Protein AF-A0A5N6V0H0-F1 (afdb_monomer_lite)

pLDDT: mean 79.61, std 14.62, range [39.56, 95.94]

InterPro domains:
  IPR024775 Hercynine oxygenase, DinB-like domain [PF12867] (14-114)
  IPR051128 EgtD Methyltransferase [PTHR43397] (12-143)

Secondary stru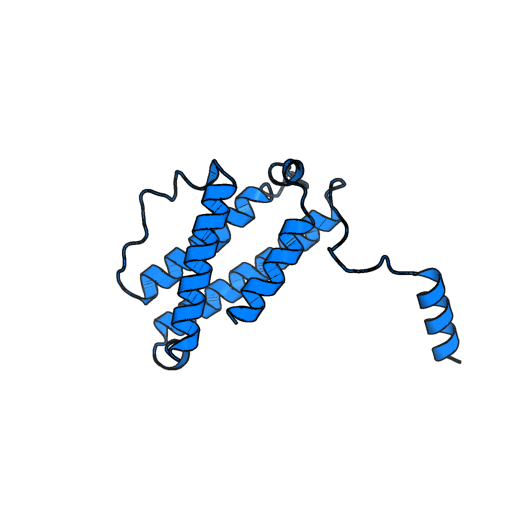cture (DSSP, 8-state):
-HHHHHHHHHHHHHTS-TTGGG--SSTTS--HHHHHHHHHHHHHHHHHHHS--S---TTSTTTTTS-HHHHHHHHHHHHHHHHHHHHTTHHHH-HHHHHHHHHHHHHHHHHHHHHHHHHHH-SS-PPPTTPPPP-HHHHHHHHHHH--

Radius of gyration: 18.74 Å; chains: 1; bounding box: 40×35×59 Å

Foldseek 3Di:
DLVVVVVVPVQLVVFFDPVQQCDDLDPVDGGNLVVLQVLLVLLLVLQCVLPPHPDPPPVCNVPCSPDPVSSVVSSVVSSVVLVVCVVVVVLVVGVSNVVSNVVSVVVVVVVVVVSVVSQVRDPRTHDGPPDDDDPVVVVVVVVVVVVD

Sequence (148 aa):
MAQALGSMESSNVEMFPKEALREQPNTLRNPVIFYLGHIPIFEDIHLARATKPLQPNRRIINKFLKELSDTLDFREKVCARIAALSQMQKPWQDRLIGRALWIGFEHEGLHLEIFLWMTLMSPNILPPPDIPRPDFIRMAEQAVRNLY

Structure (mmCIF, N/CA/C/O backbone):
data_AF-A0A5N6V0H0-F1
#
_entry.id   AF-A0A5N6V0H0-F1
#
loop_
_atom_site.group_PDB
_atom_site.id
_atom_site.type_symbol
_atom_site.label_atom_id
_atom_site.label_alt_id
_atom_site.label_comp_id
_atom_site.label_asym_id
_atom_site.label_entity_id
_atom_site.label_seq_id
_atom_site.pdbx_PDB_ins_code
_atom_site.Cartn_x
_atom_site.Cartn_y
_atom_site.Cartn_z
_atom_site.occupancy
_atom_site.B_iso_or_equiv
_atom_site.auth_seq_id
_atom_site.auth_comp_id
_atom_site.auth_asym_id
_atom_site.auth_atom_id
_atom_site.pdbx_PDB_model_num
ATOM 1 N N . MET A 1 1 ? -11.340 -8.530 1.992 1.00 44.69 1 MET A N 1
ATOM 2 C CA . MET A 1 1 ? -10.639 -7.230 1.928 1.00 44.69 1 MET A CA 1
ATOM 3 C C . MET A 1 1 ? -9.242 -7.339 2.521 1.00 44.69 1 MET A C 1
ATOM 5 O O . MET A 1 1 ? -8.320 -7.396 1.736 1.00 44.69 1 MET A O 1
ATOM 9 N N . ALA A 1 2 ? -9.067 -7.531 3.836 1.00 39.56 2 ALA A N 1
ATOM 10 C CA . ALA A 1 2 ? -7.737 -7.644 4.464 1.00 39.56 2 ALA A CA 1
ATOM 11 C C . ALA A 1 2 ? -6.785 -8.681 3.821 1.00 39.56 2 ALA A C 1
ATOM 13 O O . ALA A 1 2 ? -5.609 -8.403 3.635 1.00 39.56 2 ALA A O 1
ATOM 14 N N . GLN A 1 3 ? -7.301 -9.851 3.429 1.00 42.88 3 GLN A N 1
ATOM 15 C CA . GLN A 1 3 ? -6.506 -10.894 2.764 1.00 42.88 3 GLN A CA 1
ATOM 16 C C . GLN A 1 3 ? -6.113 -10.531 1.318 1.00 42.88 3 GLN A C 1
ATOM 18 O O . GLN A 1 3 ? -5.061 -10.952 0.862 1.00 42.88 3 GLN A O 1
ATOM 23 N N . ALA A 1 4 ? -6.932 -9.727 0.626 1.00 44.75 4 ALA A N 1
ATOM 24 C CA . ALA A 1 4 ? -6.649 -9.238 -0.727 1.00 44.75 4 ALA A CA 1
ATOM 25 C C . ALA A 1 4 ? -5.669 -8.051 -0.710 1.00 44.75 4 ALA A C 1
ATOM 27 O O . ALA A 1 4 ? -4.792 -7.984 -1.563 1.00 44.75 4 ALA A O 1
ATOM 28 N N . LEU A 1 5 ? -5.785 -7.172 0.295 1.00 45.81 5 LEU A N 1
ATOM 29 C CA . LEU A 1 5 ? -4.850 -6.067 0.535 1.00 45.81 5 LEU A CA 1
ATOM 30 C C . LEU A 1 5 ? -3.454 -6.608 0.886 1.00 45.81 5 LEU A C 1
ATOM 32 O O . LEU A 1 5 ? -2.471 -6.242 0.259 1.00 45.81 5 LEU A O 1
ATOM 36 N N . GLY A 1 6 ? -3.371 -7.596 1.786 1.00 48.94 6 GLY A N 1
ATOM 37 C CA . GLY A 1 6 ? -2.091 -8.219 2.144 1.00 48.94 6 GLY A CA 1
ATOM 38 C C . GLY A 1 6 ? -1.389 -8.952 0.990 1.00 48.94 6 GLY A C 1
ATOM 39 O O . GLY A 1 6 ? -0.164 -8.935 0.928 1.00 48.94 6 GLY A O 1
ATOM 40 N N . SER A 1 7 ? -2.134 -9.577 0.065 1.00 47.12 7 SER A N 1
ATOM 41 C CA . SER A 1 7 ? -1.554 -10.332 -1.060 1.00 47.12 7 SER A CA 1
ATOM 42 C C . SER A 1 7 ? -1.151 -9.472 -2.260 1.00 47.12 7 SER A C 1
ATOM 44 O O . SER A 1 7 ? -0.223 -9.832 -2.972 1.00 47.12 7 SER A O 1
ATOM 46 N N . MET A 1 8 ? -1.848 -8.359 -2.518 1.00 46.78 8 MET A N 1
ATOM 47 C CA . MET A 1 8 ? -1.525 -7.460 -3.642 1.00 46.78 8 MET A CA 1
ATOM 48 C C . MET A 1 8 ? -0.223 -6.683 -3.422 1.00 46.78 8 MET A C 1
ATOM 50 O O . MET A 1 8 ? 0.375 -6.162 -4.360 1.00 46.78 8 MET A O 1
ATOM 54 N N . GLU A 1 9 ? 0.210 -6.580 -2.173 1.00 54.69 9 GLU A N 1
ATOM 55 C CA . GLU A 1 9 ? 1.167 -5.573 -1.746 1.00 54.69 9 GLU A CA 1
ATOM 56 C C . GLU A 1 9 ? 2.552 -6.177 -1.425 1.00 54.69 9 GLU A C 1
ATOM 58 O O . GLU A 1 9 ? 3.535 -5.440 -1.355 1.00 54.69 9 GLU A O 1
ATOM 63 N N . SER A 1 10 ? 2.668 -7.506 -1.280 1.00 55.84 10 SER A N 1
ATOM 64 C CA . SER A 1 10 ? 3.963 -8.211 -1.243 1.00 55.84 10 SER A CA 1
ATOM 65 C C . SER A 1 10 ? 4.591 -8.292 -2.636 1.00 55.84 10 SER A C 1
ATOM 67 O O . SER A 1 10 ? 5.742 -7.908 -2.819 1.00 55.84 10 SER A O 1
ATOM 69 N N . SER A 1 11 ? 3.802 -8.664 -3.649 1.00 55.19 11 SER A N 1
ATOM 70 C CA . SER A 1 11 ? 4.281 -8.824 -5.027 1.00 55.19 11 SER A CA 1
ATOM 71 C C . SER A 1 11 ? 4.745 -7.510 -5.658 1.00 55.19 11 SER A C 1
ATOM 73 O O . SER A 1 11 ? 5.727 -7.490 -6.394 1.00 55.19 11 SER A O 1
ATOM 75 N N . ASN A 1 12 ? 4.063 -6.396 -5.362 1.00 59.91 12 ASN A N 1
ATOM 76 C CA . ASN A 1 12 ? 4.400 -5.096 -5.943 1.00 59.91 12 ASN A CA 1
ATOM 77 C C . ASN A 1 12 ? 5.682 -4.513 -5.346 1.00 59.91 12 ASN A C 1
ATOM 79 O O . ASN A 1 12 ? 6.479 -3.952 -6.086 1.00 59.91 12 ASN A O 1
ATOM 83 N N . VAL A 1 13 ? 5.913 -4.658 -4.035 1.00 65.44 13 VAL A N 1
ATOM 84 C CA . VAL A 1 13 ? 7.148 -4.167 -3.394 1.00 65.44 13 VAL A CA 1
ATOM 85 C C . VAL A 1 13 ? 8.362 -4.975 -3.844 1.00 65.44 13 VAL A C 1
ATOM 87 O O . VAL A 1 13 ? 9.436 -4.407 -4.012 1.00 65.44 13 VAL A O 1
ATOM 90 N N . GLU A 1 14 ? 8.193 -6.271 -4.101 1.00 77.06 14 GLU A N 1
ATOM 91 C CA . GLU A 1 14 ? 9.268 -7.143 -4.587 1.00 77.06 14 GLU A CA 1
ATOM 92 C C . GLU A 1 14 ? 9.755 -6.776 -5.998 1.00 77.06 14 GLU A C 1
ATOM 94 O O . GLU A 1 14 ? 10.922 -7.001 -6.320 1.00 77.06 14 GLU A O 1
ATOM 99 N N . MET A 1 15 ? 8.911 -6.134 -6.814 1.00 85.50 15 MET A N 1
ATOM 100 C CA . MET A 1 15 ? 9.308 -5.613 -8.128 1.00 85.50 15 MET A CA 1
ATOM 101 C C . MET A 1 15 ? 10.210 -4.372 -8.049 1.00 85.50 15 MET A C 1
ATOM 103 O O . MET A 1 15 ? 10.880 -4.052 -9.031 1.00 85.50 15 MET A O 1
ATOM 107 N N . PHE A 1 16 ? 10.249 -3.665 -6.913 1.00 86.44 16 PHE A N 1
ATOM 108 C CA . PHE A 1 16 ? 11.093 -2.484 -6.724 1.00 86.44 16 PHE A CA 1
ATOM 109 C C . PHE A 1 16 ? 12.354 -2.844 -5.920 1.00 86.44 16 PHE A C 1
ATOM 111 O O . PHE A 1 16 ? 12.268 -3.055 -4.706 1.00 86.44 16 PHE A O 1
ATOM 118 N N . PRO A 1 17 ? 13.552 -2.851 -6.542 1.00 87.12 17 PRO A N 1
ATOM 119 C CA . PRO A 1 17 ? 14.815 -2.932 -5.813 1.00 87.12 17 PRO A CA 1
ATOM 120 C C . PRO A 1 17 ? 14.895 -1.877 -4.705 1.00 87.12 17 PRO A C 1
ATOM 122 O O . PRO A 1 17 ? 14.376 -0.766 -4.848 1.00 87.12 17 PRO A O 1
ATOM 125 N N . LYS A 1 18 ? 15.592 -2.184 -3.605 1.00 83.19 18 LYS A N 1
ATOM 126 C CA . LYS A 1 18 ? 15.698 -1.275 -2.446 1.00 83.19 18 LYS A CA 1
ATOM 127 C C . LYS A 1 18 ? 16.291 0.083 -2.823 1.00 83.19 18 LYS A C 1
ATOM 129 O O . LYS A 1 18 ? 15.936 1.103 -2.231 1.00 83.19 18 LYS A O 1
ATOM 134 N N . GLU A 1 19 ? 17.180 0.082 -3.803 1.00 83.81 19 GLU A N 1
ATOM 135 C CA . GLU A 1 19 ? 17.852 1.246 -4.364 1.00 83.81 19 GLU A CA 1
ATOM 136 C C . GLU A 1 19 ? 16.858 2.115 -5.154 1.00 83.81 19 GLU A C 1
ATOM 138 O O . GLU A 1 19 ? 16.837 3.334 -4.984 1.00 83.81 19 GLU A O 1
ATOM 143 N N . ALA A 1 20 ? 15.949 1.479 -5.903 1.00 86.38 20 ALA A N 1
ATOM 144 C CA . ALA A 1 20 ? 14.918 2.134 -6.707 1.00 86.38 20 ALA A CA 1
ATOM 145 C C . ALA A 1 20 ? 13.798 2.771 -5.864 1.00 86.38 20 ALA A C 1
ATOM 147 O O . ALA A 1 20 ? 13.094 3.665 -6.333 1.00 86.38 20 ALA A O 1
ATOM 148 N N . LEU A 1 21 ? 13.641 2.381 -4.592 1.00 85.75 21 LEU A N 1
ATOM 149 C CA . LEU A 1 21 ? 12.590 2.920 -3.717 1.00 85.75 21 LEU A CA 1
ATOM 150 C C . LEU A 1 21 ? 12.688 4.436 -3.496 1.00 85.75 21 LEU A C 1
ATOM 152 O O . LEU A 1 21 ? 11.685 5.089 -3.201 1.00 85.75 21 LEU A O 1
ATOM 156 N N . ARG A 1 22 ? 13.898 4.996 -3.594 1.00 86.88 22 ARG A N 1
ATOM 157 C CA . ARG A 1 22 ? 14.158 6.435 -3.422 1.00 86.88 22 ARG A CA 1
ATOM 158 C C . ARG A 1 22 ? 14.241 7.189 -4.745 1.00 86.88 22 ARG A C 1
ATOM 160 O O . ARG A 1 22 ? 14.311 8.416 -4.729 1.00 86.88 22 ARG A O 1
ATOM 167 N N . GLU A 1 23 ? 14.219 6.475 -5.862 1.00 85.06 23 GLU A N 1
ATOM 168 C CA . GLU A 1 23 ? 14.211 7.080 -7.184 1.00 85.06 23 GLU A CA 1
ATOM 169 C C . GLU A 1 23 ? 12.841 7.697 -7.469 1.00 85.06 23 GLU A C 1
ATOM 171 O O . GLU A 1 23 ? 11.809 7.259 -6.954 1.00 85.06 23 GLU A O 1
ATOM 176 N N . GLN A 1 24 ? 12.840 8.739 -8.296 1.00 84.69 24 GLN A N 1
ATOM 177 C CA . GLN A 1 24 ? 11.628 9.318 -8.863 1.00 84.69 24 GLN A CA 1
ATOM 178 C C . GLN A 1 24 ? 11.581 8.933 -10.342 1.00 84.69 24 GLN A C 1
ATOM 180 O O . GLN A 1 24 ? 12.232 9.595 -11.150 1.00 84.69 24 GLN A O 1
ATOM 185 N N . PRO A 1 25 ? 10.818 7.888 -10.719 1.00 77.81 25 PRO A N 1
ATOM 186 C CA . PRO A 1 25 ? 10.701 7.465 -12.118 1.00 77.81 25 PRO A CA 1
ATOM 187 C C . PRO A 1 25 ? 10.145 8.563 -13.038 1.00 77.81 25 PRO A C 1
ATOM 189 O O . PRO A 1 25 ? 10.340 8.536 -14.247 1.00 77.81 25 PRO A O 1
ATOM 192 N N . ASN A 1 26 ? 9.439 9.537 -12.457 1.00 78.19 26 ASN A N 1
ATOM 193 C CA . ASN A 1 26 ? 8.910 10.720 -13.117 1.00 78.19 26 ASN A CA 1
ATOM 194 C C . ASN A 1 26 ? 9.037 11.911 -12.156 1.00 78.19 26 ASN A C 1
ATOM 196 O O . ASN A 1 26 ? 8.643 11.805 -10.997 1.00 78.19 26 ASN A O 1
ATOM 200 N N . THR A 1 27 ? 9.516 13.057 -12.644 1.00 80.50 27 THR A N 1
ATOM 201 C CA . THR A 1 27 ? 9.677 14.295 -11.859 1.00 80.50 27 THR A CA 1
ATOM 202 C C . THR A 1 27 ? 8.357 14.877 -11.340 1.00 80.50 27 THR A C 1
ATOM 204 O O . THR A 1 27 ? 8.358 15.685 -10.416 1.00 80.50 27 THR A O 1
ATOM 207 N N . LEU A 1 28 ? 7.217 14.466 -11.903 1.00 85.75 28 LEU A N 1
ATOM 208 C CA . LEU A 1 28 ? 5.876 14.849 -11.450 1.00 85.75 28 LEU A CA 1
ATOM 209 C C . LEU A 1 28 ? 5.319 13.930 -10.350 1.00 85.75 28 LEU A C 1
ATOM 211 O O . LEU A 1 28 ? 4.130 14.023 -10.021 1.00 85.75 28 LEU A O 1
ATOM 215 N N . ARG A 1 29 ? 6.108 12.979 -9.839 1.00 86.06 29 ARG A N 1
ATOM 216 C CA . ARG A 1 29 ? 5.682 12.004 -8.829 1.00 86.06 29 ARG A CA 1
ATOM 217 C C . ARG A 1 29 ? 6.683 11.938 -7.683 1.00 86.06 29 ARG A C 1
ATOM 219 O O . ARG A 1 29 ? 7.872 12.185 -7.848 1.00 86.06 29 ARG A O 1
ATOM 226 N N . ASN A 1 30 ? 6.174 11.584 -6.508 1.00 89.31 30 ASN A N 1
ATOM 227 C CA . ASN A 1 30 ? 7.022 11.305 -5.356 1.00 89.31 30 ASN A CA 1
ATOM 228 C C . ASN A 1 30 ? 7.807 9.991 -5.581 1.00 89.31 30 ASN A C 1
ATOM 230 O O . ASN A 1 30 ? 7.445 9.203 -6.456 1.00 89.31 30 ASN A O 1
ATOM 234 N N . PRO A 1 31 ? 8.877 9.723 -4.816 1.00 88.19 31 PRO A N 1
ATOM 235 C CA . PRO A 1 31 ? 9.560 8.432 -4.872 1.00 88.19 31 PRO A CA 1
ATOM 236 C C . PRO A 1 31 ? 8.688 7.313 -4.287 1.00 88.19 31 PRO A C 1
ATOM 238 O O . PRO A 1 31 ? 7.840 7.572 -3.434 1.00 88.19 31 PRO A O 1
ATOM 241 N N . VAL A 1 32 ? 8.920 6.061 -4.686 1.00 85.69 32 VAL A N 1
ATOM 242 C CA . VAL A 1 32 ? 8.117 4.891 -4.257 1.00 85.69 32 VAL A CA 1
ATOM 243 C C . VAL A 1 32 ? 8.012 4.791 -2.728 1.00 85.69 32 VAL A C 1
ATOM 245 O O . VAL A 1 32 ? 6.935 4.533 -2.195 1.00 85.69 32 VAL A O 1
ATOM 248 N N . ILE A 1 33 ? 9.094 5.080 -1.996 1.00 85.12 33 ILE A N 1
ATOM 249 C CA . ILE A 1 33 ? 9.127 5.045 -0.524 1.00 85.12 33 ILE A CA 1
ATOM 250 C C . ILE A 1 33 ? 8.121 6.004 0.131 1.00 85.12 33 ILE A C 1
ATOM 252 O O . ILE A 1 33 ? 7.592 5.704 1.199 1.00 85.12 33 ILE A O 1
ATOM 256 N N . PHE A 1 34 ? 7.807 7.134 -0.512 1.00 87.38 34 PHE A N 1
ATOM 257 C CA . PHE A 1 34 ? 6.743 8.024 -0.044 1.00 87.38 34 PHE A CA 1
ATOM 258 C C . PHE A 1 34 ? 5.399 7.297 -0.070 1.00 87.38 34 PHE A C 1
ATOM 260 O O . PHE A 1 34 ? 4.608 7.406 0.871 1.00 87.38 34 PHE A O 1
ATOM 267 N N . TYR A 1 35 ? 5.162 6.523 -1.133 1.00 86.94 35 TYR A N 1
ATOM 268 C CA . TYR A 1 35 ? 3.911 5.811 -1.317 1.00 86.94 35 TYR A CA 1
ATOM 269 C C . TYR A 1 35 ? 3.700 4.746 -0.235 1.00 86.94 35 TYR A C 1
ATOM 271 O O . TYR A 1 35 ? 2.662 4.743 0.423 1.00 86.94 35 TYR A O 1
ATOM 279 N N . LEU A 1 36 ? 4.749 3.979 0.067 1.00 85.25 36 LEU A N 1
ATOM 280 C CA . LEU A 1 36 ? 4.753 2.979 1.143 1.00 85.25 36 LEU A CA 1
ATOM 281 C C . LEU A 1 36 ? 4.453 3.560 2.533 1.00 85.25 36 LEU A C 1
ATOM 283 O O . LEU A 1 36 ? 3.892 2.867 3.374 1.00 85.25 36 LEU A O 1
ATOM 287 N N . GLY A 1 37 ? 4.826 4.817 2.788 1.00 83.75 37 GLY A N 1
ATOM 288 C CA . GLY A 1 37 ? 4.567 5.479 4.066 1.00 83.75 37 GLY A CA 1
ATOM 289 C C . GLY A 1 37 ? 3.198 6.153 4.149 1.00 83.75 37 GLY A C 1
ATOM 290 O O . GLY A 1 37 ? 2.500 6.025 5.154 1.00 83.75 37 GLY A O 1
ATOM 291 N N . HIS A 1 38 ? 2.791 6.899 3.121 1.00 86.44 38 HIS A N 1
ATOM 292 C CA . HIS A 1 38 ? 1.578 7.716 3.222 1.00 86.44 38 HIS A CA 1
ATOM 293 C C . HIS A 1 38 ? 0.272 6.902 3.145 1.00 86.44 38 HIS A C 1
ATOM 295 O O . HIS A 1 38 ? -0.705 7.327 3.760 1.00 86.44 38 HIS A O 1
ATOM 301 N N . ILE A 1 39 ? 0.246 5.751 2.453 1.00 89.56 39 ILE A N 1
ATOM 302 C CA . ILE A 1 39 ? -0.934 4.866 2.387 1.00 89.56 39 ILE A CA 1
ATOM 303 C C . ILE A 1 39 ? -1.325 4.388 3.790 1.00 89.56 39 ILE A C 1
ATOM 305 O O . ILE A 1 39 ? -2.413 4.755 4.239 1.00 89.56 39 ILE A O 1
ATOM 309 N N . PRO A 1 40 ? -0.456 3.689 4.550 1.00 87.31 40 PRO A N 1
ATOM 310 C CA . PRO A 1 40 ? -0.829 3.218 5.881 1.00 87.31 40 PRO A CA 1
ATOM 311 C C . PRO A 1 40 ? -1.094 4.373 6.858 1.00 87.31 40 PRO A C 1
ATOM 313 O O . PRO A 1 40 ? -1.907 4.235 7.769 1.00 87.31 40 PRO A O 1
ATOM 316 N N . ILE A 1 41 ? -0.466 5.545 6.676 1.00 87.25 41 ILE A N 1
ATOM 317 C CA . ILE A 1 41 ? -0.786 6.743 7.475 1.00 87.25 41 ILE A CA 1
ATOM 318 C C . ILE A 1 41 ? -2.214 7.221 7.194 1.00 87.25 41 ILE A C 1
ATOM 320 O O . ILE A 1 41 ? -2.948 7.544 8.131 1.00 87.25 41 ILE A O 1
ATOM 324 N N . PHE A 1 42 ? -2.612 7.289 5.922 1.00 90.25 42 PHE A N 1
ATOM 325 C CA . PHE A 1 42 ? -3.963 7.673 5.525 1.00 90.25 42 PHE A CA 1
ATOM 326 C C . PHE A 1 42 ? -4.992 6.725 6.148 1.00 90.25 42 PHE A C 1
ATOM 328 O O . PHE A 1 42 ? -5.924 7.173 6.825 1.00 90.25 42 PHE A O 1
ATOM 335 N N . GLU A 1 43 ? -4.778 5.420 6.000 1.00 90.25 43 GLU A N 1
ATOM 336 C CA . GLU A 1 43 ? -5.638 4.394 6.582 1.00 90.25 43 GLU A CA 1
ATOM 337 C C . GLU A 1 43 ? -5.723 4.508 8.108 1.00 90.25 43 GLU A C 1
ATOM 339 O O . GLU A 1 43 ? -6.826 4.570 8.659 1.00 90.25 43 GLU A O 1
ATOM 344 N N . ASP A 1 44 ? -4.587 4.618 8.806 1.00 88.12 44 ASP A N 1
ATOM 345 C CA . ASP A 1 44 ? -4.562 4.732 10.267 1.00 88.12 44 ASP A CA 1
ATOM 346 C C . ASP A 1 44 ? -5.327 5.964 10.763 1.00 88.12 44 ASP A C 1
ATOM 348 O O . ASP A 1 44 ? -6.094 5.866 11.726 1.00 88.12 44 ASP A O 1
ATOM 352 N N . ILE A 1 45 ? -5.200 7.111 10.082 1.00 87.81 45 ILE A N 1
ATOM 353 C CA . ILE A 1 45 ? -5.944 8.335 10.411 1.00 87.81 45 ILE A CA 1
ATOM 354 C C . ILE A 1 45 ? -7.453 8.104 10.284 1.00 87.81 45 ILE A C 1
ATOM 356 O O . ILE A 1 45 ? -8.216 8.490 11.180 1.00 87.81 45 ILE A O 1
ATOM 360 N N . HIS A 1 46 ? -7.902 7.492 9.188 1.00 90.38 46 HIS A N 1
ATOM 361 C CA . HIS A 1 46 ? -9.322 7.232 8.958 1.00 90.38 46 HIS A CA 1
ATOM 362 C C . HIS A 1 46 ? -9.884 6.215 9.958 1.00 90.38 46 HIS A C 1
ATOM 364 O O . HIS A 1 46 ? -10.954 6.443 10.532 1.00 90.38 46 HIS A O 1
ATOM 370 N N . LEU A 1 47 ? -9.131 5.159 10.267 1.00 88.12 47 LEU A N 1
ATOM 371 C CA . LEU A 1 47 ? -9.497 4.177 11.284 1.00 88.12 47 LEU A CA 1
ATOM 372 C C . LEU A 1 47 ? -9.519 4.789 12.689 1.00 88.12 47 LEU A C 1
ATOM 374 O O . LEU A 1 47 ? -10.464 4.571 13.443 1.00 88.12 47 LEU A O 1
ATOM 378 N N . ALA A 1 48 ? -8.514 5.586 13.065 1.00 87.38 48 ALA A N 1
ATOM 379 C CA . ALA A 1 48 ? -8.450 6.267 14.362 1.00 87.38 48 ALA A CA 1
ATOM 380 C C . ALA A 1 48 ? -9.650 7.195 14.585 1.00 87.38 48 ALA A C 1
ATOM 382 O O . ALA A 1 48 ? -10.210 7.228 15.684 1.00 87.38 48 ALA A O 1
ATOM 383 N N . ARG A 1 49 ? -10.089 7.903 13.539 1.00 86.94 49 ARG A N 1
ATOM 384 C CA . ARG A 1 49 ? -11.296 8.741 13.581 1.00 86.94 49 ARG A CA 1
ATOM 385 C C . ARG A 1 49 ? -12.569 7.918 13.769 1.00 86.94 49 ARG A C 1
ATOM 387 O O . ARG A 1 49 ? -13.445 8.343 14.521 1.00 86.94 49 ARG A O 1
ATOM 394 N N . ALA A 1 50 ? -12.664 6.761 13.116 1.00 88.75 50 ALA A N 1
ATOM 395 C CA . ALA A 1 50 ? -13.827 5.885 13.215 1.00 88.75 50 ALA A CA 1
ATOM 396 C C . ALA A 1 50 ? -13.924 5.149 14.561 1.00 88.75 50 ALA A C 1
ATOM 398 O O . ALA A 1 50 ? -15.030 4.887 15.017 1.00 88.75 50 ALA A O 1
ATOM 399 N N . THR A 1 51 ? -12.799 4.849 15.224 1.00 85.12 51 THR A N 1
ATOM 400 C CA . THR A 1 51 ? -12.780 3.989 16.425 1.00 85.12 51 THR A CA 1
ATOM 401 C C . THR A 1 51 ? -12.424 4.696 17.745 1.00 85.12 51 THR A C 1
ATOM 403 O O . THR A 1 51 ? -12.099 3.994 18.695 1.00 85.12 51 THR A O 1
ATOM 406 N N . LYS A 1 52 ? -12.403 6.041 17.809 1.00 74.69 52 LYS A N 1
ATOM 407 C CA . LYS A 1 52 ? -12.158 6.916 18.996 1.00 74.69 52 LYS A CA 1
ATOM 408 C C . LYS A 1 52 ? -11.794 6.219 20.352 1.00 74.69 52 LYS A C 1
ATOM 410 O O . LYS A 1 52 ? -12.690 5.653 20.967 1.00 74.69 52 LYS A O 1
ATOM 415 N N . PRO A 1 53 ? -10.625 6.475 20.986 1.00 55.78 53 PRO A N 1
ATOM 416 C CA . PRO A 1 53 ? -9.255 6.336 20.507 1.00 55.78 53 PRO A CA 1
ATOM 417 C C . PRO A 1 53 ? -8.532 5.119 21.146 1.00 55.78 53 PRO A C 1
ATOM 419 O O . PRO A 1 53 ? -8.494 4.960 22.363 1.00 55.78 53 PRO A O 1
ATOM 422 N N . LEU A 1 54 ? -7.792 4.358 20.341 1.00 52.31 54 LEU A N 1
ATOM 423 C CA . LEU A 1 54 ? -6.413 4.025 20.708 1.00 52.31 54 LEU A CA 1
ATOM 424 C C . LEU A 1 54 ? -5.578 5.019 19.903 1.00 52.31 54 LEU A C 1
ATOM 426 O O . LEU A 1 54 ? -5.744 5.111 18.690 1.00 52.31 54 LEU A O 1
ATOM 430 N N . GLN A 1 55 ? -4.847 5.880 20.610 1.00 49.62 55 GLN A N 1
ATOM 431 C CA . GLN A 1 55 ? -4.191 7.079 20.083 1.00 49.62 55 GLN A CA 1
ATOM 432 C C . GLN A 1 55 ? -3.541 6.823 18.711 1.00 49.62 55 GLN A C 1
ATOM 434 O O . GLN A 1 55 ? -2.749 5.882 18.610 1.00 49.62 55 GLN A O 1
ATOM 439 N N . PRO A 1 56 ? -3.770 7.671 17.687 1.00 51.06 56 PRO A N 1
ATOM 440 C CA . PRO A 1 56 ? -2.833 7.721 16.577 1.00 51.06 56 PRO A CA 1
ATOM 441 C C . PRO A 1 56 ? -1.492 8.079 17.209 1.00 51.06 56 PRO A C 1
ATOM 443 O O . PRO A 1 56 ? -1.409 9.062 17.955 1.00 51.06 56 PRO A O 1
ATOM 446 N N . ASN A 1 57 ? -0.457 7.262 17.012 1.00 54.16 57 ASN A N 1
ATOM 447 C CA . ASN A 1 57 ? 0.838 7.554 17.607 1.00 54.16 57 ASN A CA 1
ATOM 448 C C . ASN A 1 57 ? 1.442 8.768 16.884 1.00 54.16 57 ASN A C 1
ATOM 450 O O . ASN A 1 57 ? 2.234 8.669 15.951 1.00 54.16 57 ASN A O 1
ATOM 454 N N . ARG A 1 58 ? 1.020 9.957 17.323 1.00 50.09 58 ARG A N 1
ATOM 455 C CA . ARG A 1 58 ? 1.333 11.261 16.736 1.00 50.09 58 ARG A CA 1
ATOM 456 C C . ARG A 1 58 ? 2.834 11.557 16.782 1.00 50.09 58 ARG A C 1
ATOM 458 O O . ARG A 1 58 ? 3.298 12.431 16.060 1.00 50.09 58 ARG A O 1
ATOM 465 N N . ARG A 1 59 ? 3.599 10.803 17.586 1.00 51.44 59 ARG A N 1
ATOM 466 C CA . ARG A 1 59 ? 5.066 10.858 17.636 1.00 51.44 59 ARG A CA 1
ATOM 467 C C . ARG A 1 59 ? 5.756 10.205 16.439 1.00 51.44 59 ARG A C 1
ATOM 469 O O . ARG A 1 59 ? 6.961 10.392 16.318 1.00 51.44 59 ARG A O 1
ATOM 476 N N . ILE A 1 60 ? 5.051 9.486 15.562 1.00 53.28 60 ILE A N 1
ATOM 477 C CA . ILE A 1 60 ? 5.716 8.718 14.505 1.00 53.28 60 ILE A CA 1
ATOM 478 C C . ILE A 1 60 ? 5.516 9.256 13.074 1.00 53.28 60 ILE A C 1
ATOM 480 O O . ILE A 1 60 ? 6.287 8.912 12.185 1.00 53.28 60 ILE A O 1
ATOM 484 N N . ILE A 1 61 ? 4.617 10.223 12.858 1.00 50.03 61 ILE A N 1
ATOM 485 C CA . ILE A 1 61 ? 4.400 10.851 11.534 1.00 50.03 61 ILE A CA 1
ATOM 486 C C . ILE A 1 61 ? 5.699 11.464 10.968 1.00 50.03 61 ILE A C 1
ATOM 488 O O . ILE A 1 61 ? 5.987 11.324 9.785 1.00 50.03 61 ILE A O 1
ATOM 492 N N . ASN A 1 62 ? 6.527 12.070 11.827 1.00 45.88 62 ASN A N 1
ATOM 493 C CA . ASN A 1 62 ? 7.798 12.683 11.419 1.00 45.88 62 ASN A CA 1
ATOM 494 C C . ASN A 1 62 ? 8.994 11.709 11.429 1.00 45.88 62 ASN A C 1
ATOM 496 O O . ASN A 1 62 ? 10.073 12.079 10.973 1.00 45.88 62 ASN A O 1
ATOM 500 N N . LYS A 1 63 ? 8.834 10.488 11.963 1.00 51.72 63 LYS A N 1
ATOM 501 C CA . LYS A 1 63 ? 9.911 9.485 12.060 1.00 51.72 63 LYS A CA 1
ATOM 502 C C . LYS A 1 63 ? 9.854 8.456 10.925 1.00 51.72 63 LYS A C 1
ATOM 504 O O . LYS A 1 63 ? 10.903 8.039 10.448 1.00 51.72 63 LYS A O 1
ATOM 509 N N . PHE A 1 64 ? 8.656 8.092 10.464 1.00 54.19 64 PHE A N 1
ATOM 510 C CA . PHE A 1 64 ? 8.465 6.977 9.530 1.00 54.19 64 PHE A CA 1
ATOM 511 C C . PHE A 1 64 ? 9.054 7.174 8.134 1.00 54.19 64 PHE A C 1
ATOM 513 O O . PHE A 1 64 ? 9.449 6.203 7.510 1.00 54.19 64 PHE A O 1
ATOM 520 N N . LEU A 1 65 ? 9.201 8.410 7.659 1.00 56.47 65 LEU A N 1
ATOM 521 C CA . LEU A 1 65 ? 9.728 8.678 6.314 1.00 56.47 65 LEU A CA 1
ATOM 522 C C . LEU A 1 65 ? 11.262 8.549 6.201 1.00 56.47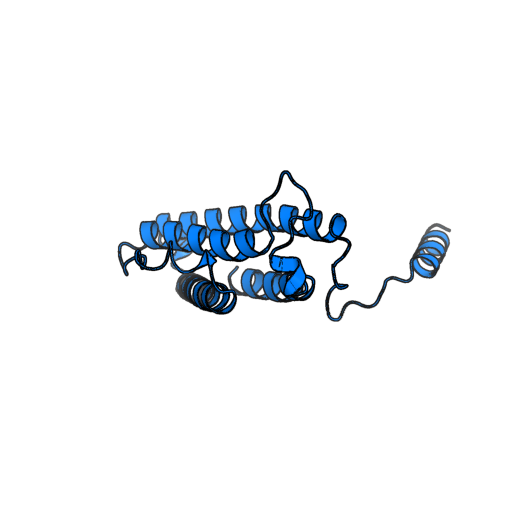 65 LEU A C 1
ATOM 524 O O . LEU A 1 65 ? 11.823 8.906 5.167 1.00 56.47 65 LEU A O 1
ATOM 528 N N . LYS A 1 66 ? 11.957 8.080 7.250 1.00 63.44 66 LYS A N 1
ATOM 529 C CA . LYS A 1 66 ? 13.427 7.990 7.275 1.00 63.44 66 LYS A CA 1
ATOM 530 C C . LYS A 1 66 ? 13.960 6.590 6.954 1.00 63.44 66 LYS A C 1
ATOM 532 O O . LYS A 1 66 ? 14.860 6.474 6.123 1.00 63.44 66 LYS A O 1
ATOM 537 N N . GLU A 1 67 ? 13.377 5.549 7.553 1.00 78.25 67 GLU A N 1
ATOM 538 C CA . GLU A 1 67 ? 13.821 4.155 7.415 1.00 78.25 67 GLU A CA 1
ATOM 539 C C . GLU A 1 67 ? 12.726 3.254 6.830 1.00 78.25 67 GLU A C 1
ATOM 541 O O . GLU A 1 67 ? 11.560 3.318 7.227 1.00 78.25 67 GLU A O 1
ATOM 546 N N . LEU A 1 68 ? 13.113 2.381 5.893 1.00 79.44 68 LEU A N 1
ATOM 547 C CA . LEU A 1 68 ? 12.189 1.453 5.233 1.00 79.44 68 LEU A CA 1
ATOM 548 C C . LEU A 1 68 ? 11.612 0.431 6.222 1.00 79.44 68 LEU A C 1
ATOM 550 O O . LEU A 1 68 ? 10.425 0.134 6.154 1.00 79.44 68 LEU A O 1
ATOM 554 N N . SER A 1 69 ? 12.423 -0.071 7.158 1.00 82.38 69 SER A N 1
ATOM 555 C CA . SER A 1 69 ? 11.972 -1.019 8.187 1.00 82.38 69 SER A CA 1
ATOM 556 C C . SER A 1 69 ? 10.861 -0.429 9.048 1.00 82.38 69 SER A C 1
ATOM 558 O O . SER A 1 69 ? 9.817 -1.046 9.205 1.00 82.38 69 SER A O 1
ATOM 560 N N . ASP A 1 70 ? 11.037 0.809 9.517 1.00 81.19 70 ASP A N 1
ATOM 561 C CA . ASP A 1 70 ? 10.038 1.496 10.337 1.00 81.19 70 ASP A CA 1
ATOM 562 C C . ASP A 1 70 ? 8.723 1.694 9.558 1.00 81.19 70 ASP A C 1
ATOM 564 O O . ASP A 1 70 ? 7.638 1.596 10.135 1.00 81.19 70 ASP A O 1
ATOM 568 N N . THR A 1 71 ? 8.814 1.958 8.248 1.00 80.44 71 THR A N 1
ATOM 569 C CA . THR A 1 71 ? 7.647 2.069 7.358 1.00 80.44 71 THR A CA 1
ATOM 570 C C . THR A 1 71 ? 6.905 0.737 7.240 1.00 80.44 71 THR A C 1
ATOM 572 O O . THR A 1 71 ? 5.685 0.702 7.397 1.00 80.44 71 THR A O 1
ATOM 575 N N . LEU A 1 72 ? 7.629 -0.358 6.996 1.00 82.69 72 LEU A N 1
ATOM 576 C CA . LEU A 1 72 ? 7.040 -1.690 6.846 1.00 82.69 72 LEU A CA 1
ATOM 577 C C . LEU A 1 72 ? 6.432 -2.195 8.164 1.00 82.69 72 LEU A C 1
ATOM 579 O O . LEU A 1 72 ? 5.293 -2.656 8.162 1.00 82.69 72 LEU A O 1
ATOM 583 N N . ASP A 1 73 ? 7.114 -2.000 9.294 1.00 83.69 73 ASP A N 1
ATOM 584 C CA . ASP A 1 73 ? 6.605 -2.345 10.629 1.00 83.69 73 ASP A CA 1
ATOM 585 C C . ASP A 1 73 ? 5.322 -1.577 10.976 1.00 83.69 73 ASP A C 1
ATOM 587 O O . ASP A 1 73 ? 4.433 -2.075 11.673 1.00 83.69 73 ASP A O 1
ATOM 591 N N . PHE A 1 74 ? 5.230 -0.310 10.559 1.00 82.31 74 PHE A N 1
ATOM 592 C CA . PHE A 1 74 ? 4.024 0.484 10.768 1.00 82.31 74 PHE A CA 1
ATOM 593 C C . PHE A 1 74 ? 2.875 -0.016 9.913 1.00 82.31 74 PHE A C 1
ATOM 595 O O . PHE A 1 74 ? 1.776 -0.223 10.427 1.00 82.31 74 PHE A O 1
ATOM 602 N N . ARG A 1 75 ? 3.146 -0.240 8.628 1.00 84.06 75 ARG A N 1
ATOM 603 C CA . ARG A 1 75 ? 2.183 -0.804 7.694 1.00 84.06 75 ARG A CA 1
ATOM 604 C C . ARG A 1 75 ? 1.627 -2.127 8.213 1.00 84.06 75 ARG A C 1
ATOM 606 O O . ARG A 1 75 ? 0.413 -2.265 8.293 1.00 84.06 75 ARG A O 1
ATOM 613 N N . GLU A 1 76 ? 2.477 -3.040 8.683 1.00 85.44 76 GLU A N 1
ATOM 614 C CA . GLU A 1 76 ? 2.042 -4.324 9.247 1.00 85.44 76 GLU A CA 1
ATOM 615 C C . GLU A 1 76 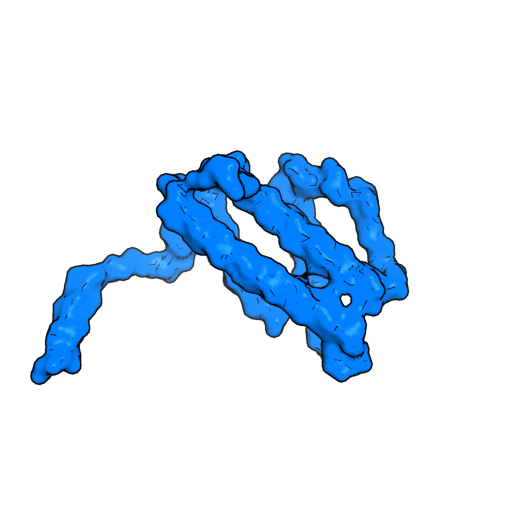? 1.049 -4.141 10.408 1.00 85.44 76 GLU A C 1
ATOM 617 O O . GLU A 1 76 ? 0.015 -4.810 10.469 1.00 85.44 76 GLU A O 1
ATOM 622 N N . LYS A 1 77 ? 1.294 -3.170 11.297 1.00 85.44 77 LYS A N 1
ATOM 623 C CA . LYS A 1 77 ? 0.370 -2.843 12.399 1.00 85.44 77 LYS A CA 1
ATOM 624 C C . LYS A 1 77 ? -0.974 -2.318 11.894 1.00 85.44 77 LYS A C 1
ATOM 626 O O . LYS A 1 77 ? -2.012 -2.666 12.463 1.00 85.44 77 LYS A O 1
ATOM 631 N N . VAL A 1 78 ? -0.974 -1.494 10.845 1.00 86.69 78 VAL A N 1
ATOM 632 C CA . VAL A 1 78 ? -2.203 -0.987 10.216 1.00 86.69 78 VAL A CA 1
ATOM 633 C C . VAL A 1 78 ? -2.972 -2.129 9.548 1.00 86.69 78 VAL A C 1
ATOM 635 O O . VAL A 1 78 ? -4.162 -2.296 9.826 1.00 86.69 78 VAL A O 1
ATOM 638 N N . CYS A 1 79 ? -2.299 -2.993 8.783 1.00 87.06 79 CYS A N 1
ATOM 639 C CA . CYS A 1 79 ? -2.903 -4.177 8.171 1.00 87.06 79 CYS A CA 1
ATOM 640 C C . CYS A 1 79 ? -3.505 -5.121 9.225 1.00 87.06 79 CYS A C 1
ATOM 642 O O . CYS A 1 79 ? -4.649 -5.562 9.082 1.00 87.06 79 CYS A O 1
ATOM 644 N N . ALA A 1 80 ? -2.792 -5.384 10.326 1.00 86.62 80 ALA A N 1
ATOM 645 C CA . ALA A 1 80 ? -3.288 -6.203 11.432 1.00 86.62 80 ALA A CA 1
ATOM 646 C C . ALA A 1 80 ? -4.556 -5.602 12.064 1.00 86.62 80 ALA A C 1
ATOM 648 O O . ALA A 1 80 ? -5.520 -6.316 12.358 1.00 86.62 80 ALA A O 1
ATOM 649 N N . ARG A 1 81 ? -4.602 -4.274 12.216 1.00 86.94 81 ARG A N 1
ATOM 650 C CA . ARG A 1 81 ? -5.784 -3.555 12.706 1.00 86.94 81 ARG A CA 1
ATOM 651 C C . ARG A 1 81 ? -6.966 -3.663 11.738 1.00 86.94 81 ARG A C 1
ATOM 653 O O . ARG A 1 81 ? -8.084 -3.927 12.184 1.00 86.94 81 ARG A O 1
ATOM 660 N N . ILE A 1 82 ? -6.741 -3.494 10.434 1.00 87.44 82 ILE A N 1
ATOM 661 C CA . ILE A 1 82 ? -7.764 -3.667 9.387 1.00 87.44 82 ILE A CA 1
ATOM 662 C C . ILE A 1 82 ? -8.311 -5.098 9.397 1.00 87.44 82 ILE A C 1
ATOM 664 O O . ILE A 1 82 ? -9.531 -5.299 9.342 1.00 87.44 82 ILE A O 1
ATOM 668 N N . ALA A 1 83 ? -7.430 -6.095 9.508 1.00 86.31 83 ALA A N 1
ATOM 669 C CA . ALA A 1 83 ? -7.802 -7.503 9.586 1.00 86.31 83 ALA A CA 1
ATOM 670 C C . ALA A 1 83 ? -8.678 -7.787 10.813 1.00 86.31 83 ALA A C 1
ATOM 672 O O . ALA A 1 83 ? -9.760 -8.360 10.668 1.00 86.31 83 ALA A O 1
ATOM 673 N N . ALA A 1 84 ? -8.272 -7.309 11.993 1.00 85.31 84 ALA A N 1
ATOM 674 C CA . ALA A 1 84 ? -9.043 -7.457 13.224 1.00 85.31 84 ALA A CA 1
ATOM 675 C C . ALA A 1 84 ? -10.441 -6.826 13.105 1.00 85.31 84 ALA A C 1
ATOM 677 O O . ALA A 1 84 ? -11.443 -7.463 13.428 1.00 85.31 84 ALA A O 1
ATOM 678 N N . LEU A 1 85 ? -10.538 -5.600 12.577 1.00 83.62 85 LEU A N 1
ATOM 679 C CA . LEU A 1 85 ? -11.827 -4.929 12.374 1.00 83.62 85 LEU A CA 1
ATOM 680 C C . LEU A 1 85 ? -12.724 -5.674 11.379 1.00 83.62 85 LEU A C 1
ATOM 682 O O . LEU A 1 85 ? -13.931 -5.765 11.601 1.00 83.62 85 LEU A O 1
ATOM 686 N N . SER A 1 86 ? -12.141 -6.232 10.317 1.00 79.31 86 SER A N 1
ATOM 687 C CA . SER A 1 86 ? -12.874 -6.982 9.291 1.00 79.31 86 SER A CA 1
ATOM 688 C C . SER A 1 86 ? -13.464 -8.288 9.834 1.00 79.31 86 SER A C 1
ATOM 690 O O . SER A 1 86 ? -14.603 -8.625 9.513 1.00 79.31 86 SER A O 1
ATOM 692 N N . GLN A 1 87 ? -12.720 -9.012 10.676 1.00 77.12 87 GLN A N 1
ATOM 693 C CA . GLN A 1 87 ? -13.155 -10.294 11.248 1.00 77.12 87 GLN A CA 1
ATOM 694 C C . GLN A 1 87 ? -14.307 -10.142 12.250 1.00 77.12 87 GLN A C 1
ATOM 696 O O . GLN A 1 87 ? -15.159 -11.020 12.351 1.00 77.12 87 GLN A O 1
ATOM 701 N N . MET A 1 88 ? -14.392 -9.010 12.951 1.00 76.25 88 MET A N 1
ATOM 702 C CA . MET A 1 88 ? -15.430 -8.766 13.961 1.00 76.25 88 MET A CA 1
ATOM 703 C C . MET A 1 88 ? -16.826 -8.448 13.379 1.00 76.25 88 MET A C 1
ATOM 705 O O . MET A 1 88 ? -17.700 -8.034 14.133 1.00 76.25 88 MET A O 1
ATOM 709 N N . GLN A 1 89 ? -17.041 -8.540 12.057 1.00 65.94 89 GLN A N 1
ATOM 710 C CA . GLN A 1 89 ? -18.239 -8.050 11.334 1.00 65.94 89 GLN A CA 1
ATOM 711 C C . GLN A 1 89 ? -18.615 -6.575 11.598 1.00 65.94 89 GLN A C 1
ATOM 713 O O . GLN A 1 89 ? -19.622 -6.079 11.089 1.00 65.94 89 GLN A O 1
ATOM 718 N N . LYS A 1 90 ? -17.764 -5.825 12.307 1.00 65.12 90 LYS A N 1
ATOM 719 C CA . LYS A 1 90 ? -17.944 -4.402 12.607 1.00 65.12 90 LYS A CA 1
ATOM 720 C C . LYS A 1 90 ? -18.203 -3.503 11.395 1.00 65.12 90 LYS A C 1
ATOM 722 O O . LYS A 1 90 ? -18.975 -2.565 11.569 1.00 65.12 90 LYS A O 1
ATOM 727 N N . PRO A 1 91 ? -17.650 -3.741 10.187 1.00 64.31 91 PRO A N 1
ATOM 728 C CA . PRO A 1 91 ? -17.899 -2.861 9.042 1.00 64.31 91 PRO A CA 1
ATOM 729 C C . PRO A 1 91 ? -19.379 -2.787 8.648 1.00 64.31 91 PRO A C 1
ATOM 731 O O . PRO A 1 91 ? -19.834 -1.761 8.150 1.00 64.31 91 PRO A O 1
ATOM 734 N N . TRP A 1 92 ? -20.129 -3.862 8.899 1.00 76.62 92 TRP A N 1
ATOM 735 C CA . TRP A 1 92 ? -21.558 -3.963 8.594 1.00 76.62 92 TRP A CA 1
ATOM 736 C C . TRP A 1 92 ? -22.443 -3.420 9.721 1.00 76.62 92 TRP A C 1
ATOM 738 O O . TRP A 1 92 ? -23.606 -3.099 9.496 1.00 76.62 92 TRP A O 1
ATOM 748 N N . GLN A 1 93 ? -21.890 -3.310 10.928 1.00 82.75 93 GLN A N 1
ATOM 749 C CA . GLN A 1 93 ? -22.603 -2.894 12.137 1.00 82.75 93 GLN A CA 1
ATOM 750 C C . GLN A 1 93 ? -22.368 -1.415 12.471 1.00 82.75 93 GLN A C 1
ATOM 752 O O . GLN A 1 93 ? -23.245 -0.757 13.023 1.00 82.75 93 GLN A O 1
ATOM 757 N N . ASP A 1 94 ? -21.203 -0.878 12.108 1.00 88.50 94 ASP A N 1
ATOM 758 C CA . ASP A 1 94 ? -20.812 0.506 12.345 1.00 88.50 94 ASP A CA 1
ATOM 759 C C . ASP A 1 94 ? -20.452 1.192 11.022 1.00 88.50 94 ASP A C 1
ATOM 761 O O . ASP A 1 94 ? -19.426 0.920 10.391 1.00 88.50 94 ASP A O 1
ATOM 765 N N . ARG A 1 95 ? -21.299 2.145 10.620 1.00 90.00 95 ARG A N 1
ATOM 766 C CA . ARG A 1 95 ? -21.131 2.897 9.370 1.00 90.00 95 ARG A CA 1
ATOM 767 C C . ARG A 1 95 ? -19.865 3.755 9.353 1.00 90.00 95 ARG A C 1
ATOM 769 O O . ARG A 1 95 ? -19.372 4.041 8.265 1.00 90.00 95 ARG A O 1
ATOM 776 N N . LEU A 1 96 ? -19.348 4.195 10.503 1.00 89.81 96 LEU A N 1
ATOM 777 C CA . LEU A 1 96 ? -18.099 4.959 10.564 1.00 89.81 96 LEU A CA 1
ATOM 778 C C . LEU A 1 96 ? -16.907 4.058 10.247 1.00 89.81 96 LEU A C 1
ATOM 780 O O . LEU A 1 96 ? -16.052 4.444 9.452 1.00 89.81 96 LEU A O 1
ATOM 784 N N . ILE A 1 97 ? -16.890 2.846 10.808 1.00 89.12 97 ILE A N 1
ATOM 785 C CA . ILE A 1 97 ? -15.859 1.840 10.525 1.00 89.12 97 ILE A CA 1
ATOM 786 C C . ILE A 1 97 ? -15.954 1.382 9.070 1.00 89.12 97 ILE A C 1
ATOM 788 O O . ILE A 1 97 ? -14.941 1.366 8.373 1.00 89.12 97 ILE A O 1
ATOM 792 N N . GLY A 1 98 ? -17.163 1.081 8.584 1.00 90.44 98 GLY A N 1
ATOM 793 C CA . GLY A 1 98 ? -17.385 0.704 7.187 1.00 90.44 98 GLY A CA 1
ATOM 794 C C . GLY A 1 98 ? -16.883 1.767 6.204 1.00 90.44 98 GLY A C 1
ATOM 795 O O . GLY A 1 98 ? -16.159 1.445 5.268 1.00 90.44 98 GLY A O 1
ATOM 796 N N . ARG A 1 99 ? -17.181 3.051 6.454 1.00 92.50 99 ARG A N 1
ATOM 797 C CA . ARG A 1 99 ? -16.683 4.166 5.627 1.00 92.50 99 ARG A CA 1
ATOM 798 C C . ARG A 1 99 ? -15.169 4.329 5.690 1.00 92.50 99 ARG A C 1
ATOM 800 O O . ARG A 1 99 ? -14.564 4.598 4.660 1.00 92.50 99 ARG A O 1
ATOM 807 N N . ALA A 1 100 ? -14.567 4.190 6.872 1.00 91.69 100 ALA A N 1
ATOM 808 C CA . ALA A 1 100 ? -13.119 4.301 7.034 1.00 91.69 100 ALA A CA 1
ATOM 809 C C . ALA A 1 100 ? -12.367 3.196 6.280 1.00 91.69 100 ALA A C 1
ATOM 811 O O . ALA A 1 100 ? -11.349 3.470 5.655 1.00 91.69 100 ALA A O 1
ATOM 812 N N . LEU A 1 101 ? -12.895 1.972 6.296 1.00 90.56 101 LEU A N 1
ATOM 813 C CA . LEU A 1 101 ? -12.346 0.864 5.521 1.00 90.56 101 LEU A CA 1
ATOM 814 C C . LEU A 1 101 ? -12.536 1.071 4.016 1.00 90.56 101 LEU A C 1
ATOM 816 O O . LEU A 1 101 ? -11.606 0.841 3.253 1.00 90.56 101 LEU A O 1
ATOM 820 N N . TRP A 1 102 ? -13.713 1.537 3.595 1.00 92.38 102 TRP A N 1
ATOM 821 C CA . TRP A 1 102 ? -14.004 1.763 2.179 1.00 92.38 102 TRP A CA 1
ATOM 822 C C . TRP A 1 102 ? -13.107 2.838 1.560 1.00 92.38 102 TRP A C 1
ATOM 824 O O . TRP A 1 102 ? -12.511 2.606 0.515 1.00 92.38 102 TRP A O 1
ATOM 834 N N . ILE A 1 103 ? -12.946 3.985 2.229 1.00 93.62 103 ILE A N 1
ATOM 835 C CA . ILE A 1 103 ? -12.084 5.053 1.708 1.00 93.62 103 ILE A CA 1
ATOM 836 C C . ILE A 1 103 ? -10.605 4.644 1.693 1.00 93.62 103 ILE A C 1
ATOM 838 O O . ILE A 1 103 ? -9.883 5.049 0.790 1.00 93.62 103 ILE A O 1
ATOM 842 N N . GLY A 1 104 ? -10.155 3.835 2.661 1.00 91.38 104 GLY A N 1
ATOM 843 C CA . GLY A 1 104 ? -8.808 3.255 2.653 1.00 91.38 104 GLY A CA 1
ATOM 844 C C . GLY A 1 104 ? -8.594 2.352 1.438 1.00 91.38 104 GLY A C 1
ATOM 845 O O . GLY A 1 104 ? -7.648 2.557 0.686 1.00 91.38 104 GLY A O 1
ATOM 846 N N . PHE A 1 105 ? -9.545 1.449 1.182 1.00 90.31 105 PHE A N 1
ATOM 847 C CA . PHE A 1 105 ? -9.534 0.569 0.013 1.00 90.31 105 PHE A CA 1
ATOM 848 C C . PHE A 1 105 ? -9.500 1.339 -1.316 1.00 90.31 105 PHE A C 1
ATOM 850 O O . PHE A 1 105 ? -8.682 1.036 -2.180 1.00 90.31 105 PHE A O 1
ATOM 857 N N . GLU A 1 106 ? -10.358 2.349 -1.487 1.00 93.62 106 GLU A N 1
ATOM 858 C CA . GLU A 1 106 ? -10.360 3.171 -2.706 1.00 93.62 106 GLU A CA 1
ATOM 859 C C . GLU A 1 106 ? -9.047 3.946 -2.866 1.00 93.62 106 GLU A C 1
ATOM 861 O O . GLU A 1 106 ? -8.500 4.017 -3.965 1.00 93.62 106 GLU A O 1
ATOM 866 N N . HIS A 1 107 ? -8.517 4.495 -1.771 1.00 92.94 107 HIS A N 1
ATOM 867 C CA . HIS A 1 107 ? -7.246 5.211 -1.772 1.00 92.94 107 HIS A CA 1
ATOM 868 C C . HIS A 1 107 ? -6.084 4.303 -2.188 1.00 92.94 107 HIS A C 1
ATOM 870 O O . HIS A 1 107 ? -5.312 4.673 -3.068 1.00 92.94 107 HIS A O 1
ATOM 876 N N . GLU A 1 108 ? -5.968 3.109 -1.606 1.00 89.44 108 GLU A N 1
ATOM 877 C CA . GLU A 1 108 ? -4.943 2.135 -1.990 1.00 89.44 108 GLU A CA 1
ATOM 878 C C . GLU A 1 108 ? -5.105 1.687 -3.451 1.00 89.44 108 GLU A C 1
ATOM 880 O O . GLU A 1 108 ? -4.125 1.652 -4.193 1.00 89.44 108 GLU A O 1
ATOM 885 N N . GLY A 1 109 ? -6.342 1.456 -3.907 1.00 89.38 109 GLY A N 1
ATOM 886 C CA . GLY A 1 109 ? -6.640 1.140 -5.306 1.00 89.38 109 GLY A CA 1
ATOM 887 C C . GLY A 1 109 ? -6.169 2.218 -6.288 1.00 89.38 109 GLY A C 1
ATOM 888 O O . GLY A 1 109 ? -5.597 1.892 -7.328 1.00 89.38 109 GLY A O 1
ATOM 889 N N . LEU A 1 110 ? -6.326 3.500 -5.943 1.00 90.69 110 LEU A N 1
ATOM 890 C CA . LEU A 1 110 ? -5.779 4.611 -6.733 1.00 90.69 110 LEU A CA 1
ATOM 891 C C . LEU A 1 110 ? -4.240 4.609 -6.754 1.00 90.69 110 LEU A C 1
ATOM 893 O O . LEU A 1 110 ? -3.633 4.980 -7.759 1.00 90.69 110 LEU A O 1
ATOM 897 N N . HIS A 1 111 ? -3.586 4.163 -5.678 1.00 88.88 111 HIS A N 1
ATOM 898 C CA . HIS A 1 111 ? -2.124 4.034 -5.650 1.00 88.88 111 HIS A CA 1
ATOM 899 C C . HIS A 1 111 ? -1.598 2.835 -6.428 1.00 88.88 111 HIS A C 1
ATOM 901 O O . HIS A 1 111 ? -0.475 2.906 -6.922 1.00 88.88 111 HIS A O 1
ATOM 907 N N . LEU A 1 112 ? -2.394 1.782 -6.632 1.00 87.44 112 LEU A N 1
ATOM 908 C CA . LEU A 1 112 ? -2.018 0.692 -7.539 1.00 87.44 112 LEU A CA 1
ATOM 909 C C . LEU A 1 112 ? -1.816 1.191 -8.973 1.00 87.44 112 LEU A C 1
ATOM 911 O O . LEU A 1 112 ? -0.879 0.760 -9.643 1.00 87.44 112 LEU A O 1
ATOM 915 N N . GLU A 1 113 ? -2.634 2.140 -9.432 1.00 88.44 113 GLU A N 1
ATOM 916 C CA . GLU A 1 113 ? -2.431 2.780 -10.735 1.00 88.44 113 GLU A CA 1
ATOM 917 C C . GLU A 1 113 ? -1.099 3.544 -10.776 1.00 88.44 113 GLU A C 1
ATOM 919 O O . GLU A 1 113 ? -0.341 3.448 -11.743 1.00 88.44 113 GLU A O 1
ATOM 924 N N . ILE A 1 114 ? -0.770 4.271 -9.705 1.00 87.94 114 ILE A N 1
ATOM 925 C CA . ILE A 1 114 ? 0.500 4.998 -9.599 1.00 87.94 114 ILE A CA 1
ATOM 926 C C . ILE A 1 114 ? 1.683 4.026 -9.617 1.00 87.94 114 ILE A C 1
ATOM 928 O O . ILE A 1 114 ? 2.648 4.267 -10.345 1.00 87.94 114 ILE A O 1
ATOM 932 N N . PHE A 1 115 ? 1.608 2.918 -8.878 1.00 86.81 115 PHE A N 1
ATOM 933 C CA . PHE A 1 115 ? 2.648 1.892 -8.894 1.00 86.81 115 PHE A CA 1
ATOM 934 C C . PHE A 1 115 ? 2.799 1.257 -10.274 1.00 86.81 115 PHE A C 1
ATOM 936 O O . PHE A 1 115 ? 3.927 1.120 -10.742 1.00 86.81 115 PHE A O 1
ATOM 943 N N . LEU A 1 116 ? 1.700 0.966 -10.976 1.00 87.38 116 LEU A N 1
ATOM 944 C CA . LEU A 1 116 ? 1.756 0.466 -12.349 1.00 87.38 116 LEU A CA 1
ATOM 945 C C . LEU A 1 116 ? 2.507 1.443 -13.265 1.00 87.38 116 LEU A C 1
ATOM 947 O O . LEU A 1 116 ? 3.437 1.041 -13.965 1.00 87.38 116 LEU A O 1
ATOM 951 N N . TRP A 1 117 ? 2.191 2.738 -13.204 1.00 86.75 117 TRP A N 1
ATOM 952 C CA . TRP A 1 117 ? 2.926 3.752 -13.965 1.00 86.75 117 TRP A CA 1
ATOM 953 C C . TRP A 1 117 ? 4.412 3.795 -13.608 1.00 86.75 117 TRP A C 1
ATOM 955 O O . TRP A 1 117 ? 5.255 3.898 -14.497 1.00 86.75 117 TRP A O 1
ATOM 965 N N . MET A 1 118 ? 4.752 3.679 -12.325 1.00 87.12 118 MET A N 1
ATOM 966 C CA . MET A 1 118 ? 6.146 3.650 -11.879 1.00 87.12 118 MET A CA 1
ATOM 967 C C . MET A 1 118 ? 6.896 2.419 -12.388 1.00 87.12 118 MET A C 1
ATOM 969 O O . MET A 1 118 ? 8.047 2.560 -12.800 1.00 87.12 118 MET A O 1
ATOM 973 N N . THR A 1 119 ? 6.251 1.247 -12.416 1.00 86.69 119 THR A N 1
ATOM 974 C CA . THR A 1 119 ? 6.860 0.026 -12.971 1.00 86.69 119 THR A CA 1
ATOM 975 C C . THR A 1 119 ? 7.107 0.126 -14.476 1.00 86.69 119 THR A C 1
ATOM 977 O O . THR A 1 119 ? 8.080 -0.428 -14.972 1.00 86.69 119 THR A O 1
ATOM 980 N N . LEU A 1 120 ? 6.258 0.860 -15.204 1.00 86.94 120 LEU A N 1
ATOM 981 C CA . LEU A 1 120 ? 6.411 1.077 -16.645 1.00 86.94 120 LEU A CA 1
ATOM 982 C C . LEU A 1 120 ? 7.475 2.128 -16.987 1.00 86.94 120 LEU A C 1
ATOM 984 O O . LEU A 1 120 ? 8.113 2.029 -18.032 1.00 86.94 120 LEU A O 1
ATOM 988 N N . MET A 1 121 ? 7.634 3.158 -16.152 1.00 86.62 121 MET A N 1
ATOM 989 C CA . MET A 1 121 ? 8.525 4.289 -16.443 1.00 86.62 121 MET A CA 1
ATOM 990 C C . MET A 1 121 ? 9.943 4.108 -15.898 1.00 86.62 121 MET A C 1
ATOM 992 O O . MET A 1 121 ? 10.881 4.679 -16.453 1.00 86.62 121 MET A O 1
ATOM 996 N N . SER A 1 122 ? 10.119 3.353 -14.812 1.00 85.44 122 SER A N 1
ATOM 997 C CA . SER A 1 122 ? 11.442 3.128 -14.234 1.00 85.44 122 SER A CA 1
ATOM 998 C C . SER A 1 122 ? 12.194 2.031 -14.996 1.00 85.44 122 SER A C 1
ATOM 1000 O O . SER A 1 122 ? 11.655 0.938 -15.170 1.00 85.44 122 SER A O 1
ATOM 1002 N N . PRO A 1 123 ? 13.457 2.258 -15.400 1.00 85.38 123 PRO A N 1
ATOM 1003 C CA . PRO A 1 123 ? 14.294 1.201 -15.963 1.00 85.38 123 PRO A CA 1
ATOM 1004 C C . PRO A 1 123 ? 14.770 0.192 -14.899 1.00 85.38 123 PRO A C 1
ATOM 1006 O O . PRO A 1 123 ? 15.282 -0.868 -15.248 1.00 85.38 123 PRO A O 1
ATOM 1009 N N . ASN A 1 124 ? 14.606 0.512 -13.610 1.00 87.81 124 ASN A N 1
ATOM 1010 C CA . ASN A 1 124 ? 15.135 -0.241 -12.474 1.00 87.81 124 ASN A CA 1
ATOM 1011 C C . ASN A 1 124 ? 14.030 -1.049 -11.782 1.00 87.81 124 ASN A C 1
ATOM 1013 O O . ASN A 1 124 ? 13.776 -0.875 -10.591 1.00 87.81 124 ASN A O 1
ATOM 1017 N N . ILE A 1 125 ? 13.339 -1.895 -12.545 1.00 88.62 125 ILE A N 1
ATOM 1018 C CA . ILE A 1 125 ? 12.194 -2.685 -12.076 1.00 88.62 125 ILE A CA 1
ATOM 1019 C C . ILE A 1 125 ? 12.439 -4.154 -12.377 1.00 88.62 125 ILE A C 1
ATOM 1021 O O . ILE A 1 125 ? 12.819 -4.526 -13.489 1.00 88.62 125 ILE A O 1
ATOM 1025 N N . LEU A 1 126 ? 12.227 -4.991 -11.368 1.00 87.06 126 LEU A N 1
ATOM 1026 C CA . LEU A 1 126 ? 12.288 -6.436 -11.505 1.00 87.06 126 LEU A CA 1
ATOM 1027 C C . LEU A 1 126 ? 10.967 -6.953 -12.090 1.00 87.06 126 LEU A C 1
ATOM 1029 O O . LEU A 1 126 ? 9.908 -6.371 -11.840 1.00 87.06 126 LEU A O 1
ATOM 1033 N N . PRO A 1 127 ? 10.999 -8.048 -12.869 1.00 83.88 127 PRO A N 1
ATOM 1034 C CA . PRO A 1 127 ? 9.769 -8.708 -13.278 1.00 83.88 127 PRO A CA 1
ATOM 1035 C C . PRO A 1 127 ? 8.974 -9.152 -12.039 1.00 83.88 127 PRO A C 1
ATOM 1037 O O . 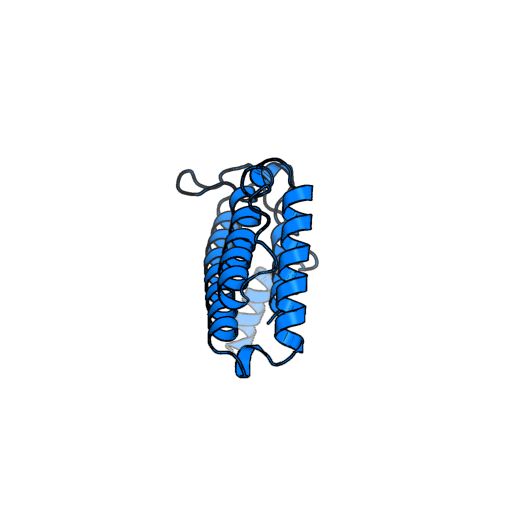PRO A 1 127 ? 9.581 -9.404 -10.993 1.00 83.88 127 PRO A O 1
ATOM 1040 N N . PRO A 1 128 ? 7.639 -9.280 -12.146 1.00 83.25 128 PRO A N 1
ATOM 1041 C CA . PRO A 1 128 ? 6.840 -9.819 -11.059 1.00 83.25 128 PRO A CA 1
ATOM 1042 C C . PRO A 1 128 ? 7.410 -11.161 -10.575 1.00 83.25 128 PRO A C 1
ATOM 1044 O O . PRO A 1 128 ? 7.726 -12.018 -11.413 1.00 83.25 128 PRO A O 1
ATOM 1047 N N . PRO A 1 129 ? 7.549 -11.350 -9.254 1.00 77.25 129 PRO A N 1
ATOM 1048 C CA . PRO A 1 129 ? 8.039 -12.599 -8.689 1.00 77.25 129 PRO A CA 1
ATOM 1049 C C . PRO A 1 129 ? 7.112 -13.746 -9.101 1.00 77.25 129 PRO A C 1
ATOM 1051 O O . PRO A 1 129 ? 5.897 -13.578 -9.202 1.00 77.25 129 PRO A O 1
ATOM 1054 N N . ASP A 1 130 ? 7.703 -14.904 -9.391 1.00 82.75 130 ASP A N 1
ATOM 1055 C CA . ASP A 1 130 ? 7.002 -16.150 -9.727 1.00 82.75 130 ASP A CA 1
ATOM 1056 C C . ASP A 1 130 ? 6.137 -16.139 -11.005 1.00 82.75 130 ASP A C 1
ATOM 1058 O O . ASP A 1 130 ? 5.508 -17.149 -11.332 1.00 82.75 130 ASP A O 1
ATOM 1062 N N . ILE A 1 131 ? 6.143 -15.050 -11.786 1.00 81.25 131 ILE A N 1
ATOM 1063 C CA . ILE A 1 131 ? 5.459 -14.993 -13.084 1.00 81.25 131 ILE A CA 1
ATOM 1064 C C . ILE A 1 131 ? 6.471 -15.260 -14.210 1.00 81.25 131 ILE A C 1
ATOM 1066 O O . ILE A 1 131 ? 7.399 -14.471 -14.409 1.00 81.25 131 ILE A O 1
ATOM 1070 N N . PRO A 1 132 ? 6.315 -16.347 -14.993 1.00 85.00 132 PRO A N 1
ATOM 1071 C CA . PRO A 1 132 ? 7.203 -16.614 -16.115 1.00 85.00 132 PRO A CA 1
ATOM 1072 C C . PRO A 1 132 ? 7.071 -15.521 -17.177 1.00 85.00 132 PRO A C 1
ATOM 1074 O O . PRO A 1 132 ? 5.980 -15.009 -17.440 1.00 85.00 132 PRO A O 1
ATOM 1077 N N . ARG A 1 133 ? 8.188 -15.191 -17.837 1.00 83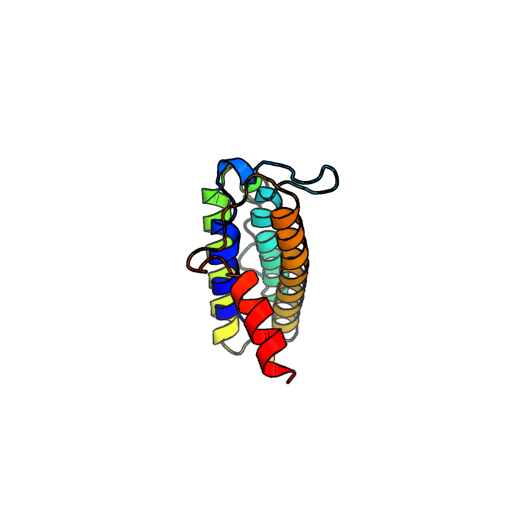.44 133 ARG A N 1
ATOM 1078 C CA . ARG A 1 133 ? 8.187 -14.229 -18.943 1.00 83.44 133 ARG A CA 1
ATOM 1079 C C . ARG A 1 133 ? 7.204 -14.697 -20.030 1.00 83.44 133 ARG A C 1
ATOM 1081 O O . ARG A 1 133 ? 7.361 -15.820 -20.514 1.00 83.44 133 ARG A O 1
ATOM 1088 N N . PRO A 1 134 ? 6.242 -13.857 -20.453 1.00 88.44 134 PRO A N 1
ATOM 1089 C CA . PRO A 1 134 ? 5.322 -14.223 -21.520 1.00 88.44 134 PRO A CA 1
ATOM 1090 C C . PRO A 1 134 ? 6.060 -14.504 -22.833 1.00 88.44 134 PRO A C 1
ATOM 1092 O O . PRO A 1 134 ? 6.906 -13.716 -23.265 1.00 88.44 134 PRO A O 1
ATOM 1095 N N . ASP A 1 135 ? 5.708 -15.610 -23.489 1.00 92.38 135 ASP A N 1
ATOM 1096 C CA . ASP A 1 135 ? 6.131 -15.906 -24.858 1.00 92.38 135 ASP A CA 1
ATOM 1097 C C . ASP A 1 135 ? 5.137 -15.273 -25.837 1.00 92.38 135 ASP A C 1
ATOM 1099 O O . ASP A 1 135 ? 4.173 -15.898 -26.288 1.00 92.38 135 ASP A O 1
ATOM 1103 N N . PHE A 1 136 ? 5.360 -13.993 -26.134 1.00 93.12 136 PHE A N 1
ATOM 1104 C CA . PHE A 1 136 ? 4.479 -13.222 -27.009 1.00 93.12 136 PHE A CA 1
ATOM 1105 C C . PHE A 1 136 ? 4.372 -13.811 -28.421 1.00 93.12 136 PHE A C 1
ATOM 1107 O O . PHE A 1 136 ? 3.317 -13.680 -29.040 1.00 93.12 136 PHE A O 1
ATOM 1114 N N . ILE A 1 137 ? 5.418 -14.485 -28.917 1.00 94.81 137 ILE A N 1
ATOM 1115 C CA . ILE A 1 137 ? 5.403 -15.115 -30.245 1.00 94.81 137 ILE A CA 1
ATOM 1116 C C . ILE A 1 137 ? 4.423 -16.283 -30.227 1.00 94.81 137 ILE A C 1
ATOM 1118 O O . ILE A 1 137 ? 3.474 -16.307 -31.010 1.00 94.81 137 ILE A O 1
ATOM 1122 N N . ARG A 1 138 ? 4.584 -17.210 -29.278 1.00 94.25 138 ARG A N 1
ATOM 1123 C CA . ARG A 1 138 ? 3.682 -18.360 -29.150 1.00 94.25 138 ARG A CA 1
ATOM 1124 C C . ARG A 1 138 ? 2.241 -17.933 -28.878 1.00 94.25 138 ARG A C 1
ATOM 1126 O O . ARG A 1 138 ? 1.316 -18.528 -29.432 1.00 94.25 138 ARG A O 1
ATOM 1133 N N . MET A 1 139 ? 2.042 -16.904 -28.052 1.00 94.69 139 MET A N 1
ATOM 1134 C CA . MET A 1 139 ? 0.715 -16.339 -27.787 1.00 94.69 139 MET A CA 1
ATOM 1135 C C . MET A 1 139 ? 0.076 -15.776 -29.063 1.00 94.69 139 MET A C 1
ATOM 1137 O O . MET A 1 139 ? -1.096 -16.052 -29.319 1.00 94.69 139 MET A O 1
ATOM 1141 N N . ALA A 1 140 ? 0.837 -15.045 -29.883 1.00 95.00 140 ALA A N 1
ATOM 1142 C CA . ALA A 1 140 ? 0.353 -14.510 -31.153 1.00 95.00 140 ALA A CA 1
ATOM 1143 C C . ALA A 1 140 ? -0.012 -15.627 -32.142 1.00 95.00 140 ALA A C 1
ATOM 1145 O O . ALA A 1 140 ? -1.104 -15.613 -32.708 1.00 95.00 140 ALA A O 1
ATOM 1146 N N . GLU A 1 141 ? 0.845 -16.639 -32.300 1.00 95.94 141 GLU A N 1
ATOM 1147 C CA . GLU A 1 141 ? 0.544 -17.791 -33.157 1.00 95.94 141 GLU A CA 1
AT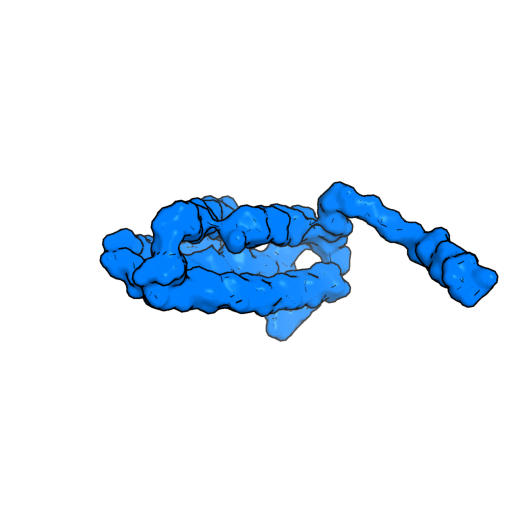OM 1148 C C . GLU A 1 141 ? -0.711 -18.543 -32.702 1.00 95.94 141 GLU A C 1
ATOM 1150 O O . GLU A 1 141 ? -1.516 -18.981 -33.522 1.00 95.94 141 GLU A O 1
ATOM 1155 N N . GLN A 1 142 ? -0.884 -18.719 -31.389 1.00 95.44 142 GLN A N 1
ATOM 1156 C CA . GLN A 1 142 ? -2.049 -19.401 -30.837 1.00 95.44 142 GLN A CA 1
ATOM 1157 C C . GLN A 1 142 ? -3.330 -18.584 -31.022 1.00 95.44 142 GLN A C 1
ATOM 1159 O O . GLN A 1 142 ? -4.366 -19.163 -31.335 1.00 95.44 142 GLN A O 1
ATOM 1164 N N . ALA A 1 143 ? -3.261 -17.257 -30.908 1.00 93.81 143 ALA A N 1
ATOM 1165 C CA . ALA A 1 143 ? -4.390 -16.384 -31.209 1.00 93.81 143 ALA A CA 1
ATOM 1166 C C . ALA A 1 143 ? -4.816 -16.490 -32.682 1.00 93.81 143 ALA A C 1
ATOM 1168 O O . ALA A 1 143 ? -6.006 -16.627 -32.951 1.00 93.81 143 ALA A O 1
ATOM 1169 N N . VAL A 1 144 ? -3.865 -16.513 -33.627 1.00 94.19 144 VAL A N 1
ATOM 1170 C CA . VAL A 1 144 ? -4.170 -16.724 -35.055 1.00 94.19 144 VAL A CA 1
ATOM 1171 C C . VAL A 1 144 ? -4.802 -18.099 -35.284 1.00 94.19 144 VAL A C 1
ATOM 1173 O O . VAL A 1 144 ? -5.821 -18.184 -35.960 1.00 94.19 144 VAL A O 1
ATOM 1176 N N . ARG A 1 145 ? -4.248 -19.164 -34.685 1.00 91.19 145 ARG A N 1
ATOM 1177 C CA . ARG A 1 145 ? -4.791 -20.533 -34.789 1.00 91.19 145 ARG A CA 1
ATOM 1178 C C . ARG A 1 145 ? -6.195 -20.697 -34.199 1.00 91.19 145 ARG A C 1
ATOM 1180 O O . ARG A 1 145 ? -6.875 -21.629 -34.581 1.00 91.19 145 ARG A O 1
ATOM 1187 N N . ASN A 1 146 ? -6.610 -19.847 -33.260 1.00 90.50 146 ASN A N 1
ATOM 1188 C CA . ASN A 1 146 ? -7.942 -19.915 -32.649 1.00 90.50 146 ASN A CA 1
ATOM 1189 C C . ASN A 1 146 ? -9.011 -19.134 -33.438 1.00 90.50 146 ASN A C 1
ATOM 1191 O O . ASN A 1 146 ? -10.195 -19.254 -33.131 1.00 90.50 146 ASN A O 1
ATOM 1195 N N . LEU A 1 147 ? -8.605 -18.288 -34.392 1.00 78.81 147 LEU A N 1
ATOM 1196 C CA . LEU A 1 147 ? -9.502 -17.463 -35.212 1.00 78.81 147 LEU A CA 1
ATOM 1197 C C . LEU A 1 147 ? -9.918 -18.141 -36.530 1.00 78.81 147 LEU A C 1
ATOM 1199 O O . LEU A 1 147 ? -10.800 -17.619 -37.213 1.00 78.81 147 LEU A O 1
ATOM 1203 N N . TYR A 1 148 ? -9.300 -19.273 -36.873 1.00 56.47 148 TYR A N 1
ATOM 1204 C CA . TYR A 1 148 ? -9.531 -20.073 -38.081 1.00 56.47 148 TYR A CA 1
ATOM 1205 C C . TYR A 1 148 ? -9.628 -21.556 -37.722 1.00 56.47 148 TYR A C 1
ATOM 1207 O O . TYR A 1 148 ? -10.278 -22.295 -38.492 1.00 56.47 148 TYR A O 1
#

Organism: Aspergillus tamarii (NCBI:txid41984)